Protein AF-X1KUU1-F1 (afdb_monomer_lite)

Radius of gyration: 21.0 Å; chains: 1; bounding box: 51×32×47 Å

Foldseek 3Di:
DQLVVLVVVLVQLLDQPRHVVQVVCVVVVHHGDNQCPDPVRNVVSVVVSVCVSCVVVVVVVVVVVVVPDDCVVVVVVVVVVD

pLDDT: mean 88.07, std 12.09, range [56.88, 97.12]

Sequence (82 aa):
FIPTAASILWRFMYNYDIGVINNFLSLFNIPRILFLASPKYALFSVIFTDIWAWTPWMFLILLAGIEGLDKEPMEAAWEELL

Structure (mmCIF, N/CA/C/O backbone):
data_AF-X1KUU1-F1
#
_entry.id   AF-X1KUU1-F1
#
loop_
_atom_site.group_PDB
_atom_site.id
_atom_site.type_symbol
_atom_site.label_atom_id
_atom_site.label_alt_id
_atom_site.label_comp_id
_atom_site.label_asym_id
_atom_site.label_entity_id
_atom_site.label_seq_id
_atom_site.pdbx_PDB_ins_code
_atom_site.Cartn_x
_atom_site.Cartn_y
_atom_site.Cartn_z
_atom_site.occupancy
_atom_site.B_iso_or_equiv
_atom_site.auth_seq_id
_atom_site.auth_comp_id
_atom_site.auth_asym_id
_atom_site.auth_atom_id
_atom_site.pdbx_PDB_model_num
ATOM 1 N N . PHE A 1 1 ? -0.129 15.969 5.605 1.00 60.12 1 PHE A N 1
ATOM 2 C CA . PHE A 1 1 ? 1.268 15.510 5.782 1.00 60.12 1 PHE A CA 1
ATOM 3 C C . PHE A 1 1 ? 1.401 13.988 5.805 1.00 60.12 1 PHE A C 1
ATOM 5 O O . PHE A 1 1 ? 2.244 13.476 5.080 1.00 60.12 1 PHE A O 1
ATOM 12 N N . ILE A 1 2 ? 0.566 13.260 6.561 1.00 72.12 2 ILE A N 1
ATOM 13 C CA . ILE A 1 2 ? 0.656 11.790 6.692 1.00 72.12 2 ILE A CA 1
ATOM 14 C C . ILE A 1 2 ? 0.512 11.044 5.343 1.00 72.12 2 ILE A C 1
ATOM 16 O O . ILE A 1 2 ? 1.385 10.228 5.045 1.00 72.12 2 ILE A O 1
ATOM 20 N N . PRO A 1 3 ? -0.461 11.371 4.460 1.00 74.50 3 PRO A N 1
ATOM 21 C CA . PRO A 1 3 ? -0.576 10.687 3.166 1.00 74.50 3 PRO A CA 1
ATOM 22 C C . PRO A 1 3 ? 0.625 10.946 2.247 1.00 74.50 3 PRO A C 1
ATOM 24 O O . PRO A 1 3 ? 1.092 10.057 1.548 1.00 74.50 3 PRO A O 1
ATOM 27 N N . THR A 1 4 ? 1.190 12.157 2.289 1.00 82.88 4 THR A N 1
ATOM 28 C CA . THR A 1 4 ? 2.348 12.538 1.468 1.00 82.88 4 THR A CA 1
ATOM 29 C C . THR A 1 4 ? 3.600 11.749 1.850 1.00 82.88 4 THR A C 1
ATOM 31 O O . THR A 1 4 ? 4.310 11.261 0.973 1.00 82.88 4 THR A O 1
ATOM 34 N N . ALA A 1 5 ? 3.861 11.594 3.151 1.00 87.50 5 ALA A N 1
ATOM 35 C CA . ALA A 1 5 ? 4.995 10.814 3.641 1.00 87.50 5 ALA A CA 1
ATOM 36 C C . ALA A 1 5 ? 4.846 9.321 3.296 1.00 87.50 5 ALA A C 1
ATOM 38 O O . ALA A 1 5 ? 5.802 8.705 2.819 1.00 87.50 5 ALA A O 1
ATOM 39 N N . ALA A 1 6 ? 3.639 8.764 3.456 1.00 88.56 6 ALA A N 1
ATOM 40 C CA . ALA A 1 6 ? 3.335 7.387 3.073 1.00 88.56 6 ALA A CA 1
ATOM 41 C C . ALA A 1 6 ? 3.569 7.146 1.571 1.00 88.56 6 ALA A C 1
ATOM 43 O O . ALA A 1 6 ? 4.233 6.177 1.203 1.00 88.56 6 ALA A O 1
ATOM 44 N N . SER A 1 7 ? 3.121 8.057 0.702 1.00 87.88 7 SER A N 1
ATOM 45 C CA . SER A 1 7 ? 3.332 7.945 -0.748 1.00 87.88 7 SER A CA 1
ATOM 46 C C . SER A 1 7 ? 4.811 7.954 -1.142 1.00 87.88 7 SER A C 1
ATOM 48 O O . SER A 1 7 ? 5.208 7.233 -2.057 1.00 87.88 7 SER A O 1
ATOM 50 N N . ILE A 1 8 ? 5.650 8.730 -0.448 1.00 92.88 8 ILE A N 1
ATOM 51 C CA . ILE A 1 8 ? 7.101 8.736 -0.687 1.00 92.88 8 ILE A CA 1
ATOM 52 C C . ILE A 1 8 ? 7.717 7.393 -0.279 1.00 92.88 8 ILE A C 1
ATOM 54 O O . ILE A 1 8 ? 8.483 6.822 -1.056 1.00 92.88 8 ILE A O 1
ATOM 58 N N . LEU A 1 9 ? 7.357 6.865 0.895 1.00 94.50 9 LEU A N 1
ATOM 59 C CA . LEU A 1 9 ? 7.825 5.557 1.360 1.00 94.50 9 LEU A CA 1
ATOM 60 C C . LEU A 1 9 ? 7.452 4.449 0.363 1.00 94.50 9 LEU A C 1
ATOM 62 O O . LEU A 1 9 ? 8.319 3.706 -0.097 1.00 94.50 9 LEU A O 1
ATOM 66 N N . TRP A 1 10 ? 6.181 4.388 -0.036 1.00 95.25 10 TRP A N 1
ATOM 67 C CA . TRP A 1 10 ? 5.695 3.402 -1.002 1.00 95.25 10 TRP A CA 1
ATOM 68 C C . TRP A 1 10 ? 6.346 3.555 -2.377 1.00 95.25 10 TRP A C 1
ATOM 70 O O . TRP A 1 10 ? 6.670 2.555 -3.015 1.00 95.25 10 TRP A O 1
ATOM 80 N N . ARG A 1 11 ? 6.644 4.783 -2.818 1.00 93.94 11 ARG A N 1
ATOM 81 C CA . ARG A 1 11 ? 7.411 5.019 -4.050 1.00 93.94 11 ARG A CA 1
ATOM 82 C C . ARG A 1 11 ? 8.809 4.397 -3.995 1.00 93.94 11 ARG A C 1
ATOM 84 O O . ARG A 1 11 ? 9.256 3.857 -5.006 1.00 93.94 11 ARG A O 1
ATOM 91 N N . PHE A 1 12 ? 9.490 4.444 -2.849 1.00 95.81 12 PHE A N 1
ATOM 92 C CA . PHE A 1 12 ? 10.765 3.739 -2.670 1.00 95.81 12 PHE A CA 1
ATOM 93 C C . PHE A 1 12 ? 10.578 2.219 -2.663 1.00 95.81 12 PHE A C 1
ATOM 95 O O . PHE A 1 12 ? 11.342 1.507 -3.312 1.00 95.81 12 PHE A O 1
ATOM 102 N N . MET A 1 13 ? 9.539 1.713 -1.994 1.00 96.94 13 MET A N 1
ATOM 103 C CA . MET A 1 13 ? 9.250 0.274 -1.943 1.00 96.94 13 MET A CA 1
ATOM 104 C C . MET A 1 13 ? 8.914 -0.323 -3.319 1.00 96.94 13 MET A C 1
ATOM 106 O O . MET A 1 13 ? 9.338 -1.441 -3.615 1.00 96.94 13 MET A O 1
ATOM 110 N N . TYR A 1 14 ? 8.199 0.429 -4.159 1.00 97.12 14 TYR A N 1
ATOM 111 C CA . TYR A 1 14 ? 7.839 0.067 -5.534 1.00 97.12 14 TYR A CA 1
ATOM 112 C C . TYR A 1 14 ? 8.961 0.269 -6.557 1.00 97.12 14 TYR A C 1
ATOM 114 O O . TYR A 1 14 ? 8.753 0.004 -7.744 1.00 97.12 14 TYR A O 1
ATOM 122 N N . ASN A 1 15 ? 10.134 0.756 -6.142 1.00 96.62 15 ASN A N 1
ATOM 123 C CA . ASN A 1 15 ? 11.247 0.952 -7.061 1.00 96.62 15 ASN A CA 1
ATOM 124 C C . ASN A 1 15 ? 11.603 -0.369 -7.776 1.00 96.62 15 ASN A C 1
ATOM 126 O O . ASN A 1 15 ? 11.591 -1.449 -7.183 1.00 96.62 15 ASN A O 1
ATOM 130 N N . TYR A 1 16 ? 11.890 -0.279 -9.075 1.00 95.50 16 TYR A N 1
ATOM 131 C CA . TYR A 1 16 ? 12.151 -1.453 -9.903 1.00 95.50 16 TYR A CA 1
ATOM 132 C C . TYR A 1 16 ? 13.472 -2.147 -9.547 1.00 95.50 16 TYR A C 1
ATOM 134 O O . TYR A 1 16 ? 13.525 -3.374 -9.478 1.00 95.50 16 TYR A O 1
ATOM 142 N N . ASP A 1 17 ? 14.522 -1.368 -9.284 1.00 92.81 17 ASP A N 1
ATOM 143 C CA . ASP A 1 17 ? 15.886 -1.875 -9.135 1.00 92.81 17 ASP A CA 1
ATOM 144 C C . ASP A 1 17 ? 16.255 -2.211 -7.693 1.00 92.81 17 ASP A C 1
ATOM 146 O O . ASP A 1 17 ? 16.874 -3.245 -7.443 1.00 92.81 17 ASP A O 1
ATOM 150 N N . ILE A 1 18 ? 15.874 -1.334 -6.761 1.00 93.50 18 ILE A N 1
ATOM 151 C CA . ILE A 1 18 ? 16.271 -1.393 -5.345 1.00 93.50 18 ILE A CA 1
ATOM 152 C C . ILE A 1 18 ? 15.080 -1.529 -4.385 1.00 93.50 18 ILE A C 1
ATOM 154 O O . ILE A 1 18 ? 15.263 -1.534 -3.169 1.00 93.50 18 ILE A O 1
ATOM 158 N N . GLY A 1 19 ? 13.853 -1.616 -4.907 1.00 95.06 19 GLY A N 1
ATOM 159 C CA . GLY A 1 19 ? 12.640 -1.659 -4.093 1.00 95.06 19 GLY A CA 1
ATOM 160 C C . GLY A 1 19 ? 12.459 -2.990 -3.366 1.00 95.06 19 GLY A C 1
ATOM 161 O O . GLY A 1 19 ? 12.631 -4.068 -3.941 1.00 95.06 19 GLY A O 1
ATOM 162 N N . VAL A 1 20 ? 12.048 -2.923 -2.097 1.00 96.88 20 VAL A N 1
ATOM 163 C CA . VAL A 1 20 ? 11.851 -4.111 -1.249 1.00 96.88 20 VAL A CA 1
ATOM 164 C C . VAL A 1 20 ? 10.806 -5.078 -1.812 1.00 96.88 20 VAL A C 1
ATOM 166 O O . VAL A 1 20 ? 10.963 -6.285 -1.668 1.00 96.88 20 VAL A O 1
ATOM 169 N N . ILE A 1 21 ? 9.779 -4.578 -2.506 1.00 96.81 21 ILE A N 1
ATOM 170 C CA . ILE A 1 21 ? 8.701 -5.416 -3.051 1.00 96.81 21 ILE A CA 1
ATOM 171 C C . ILE A 1 21 ? 9.227 -6.272 -4.205 1.00 96.81 21 ILE A C 1
ATOM 173 O O . ILE A 1 21 ? 8.997 -7.476 -4.236 1.00 96.81 21 ILE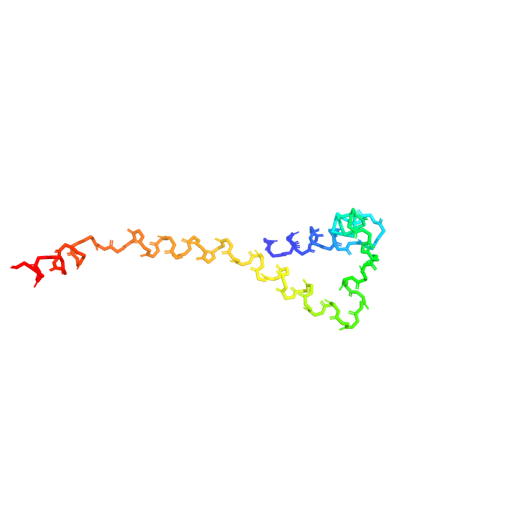 A O 1
ATOM 177 N N . ASN A 1 22 ? 9.988 -5.678 -5.126 1.00 97.06 22 ASN A N 1
ATOM 178 C CA . ASN A 1 22 ? 10.605 -6.419 -6.227 1.00 97.06 22 ASN A CA 1
ATOM 179 C C . ASN A 1 22 ? 11.677 -7.397 -5.736 1.00 97.06 22 ASN A C 1
ATOM 181 O O . ASN A 1 22 ? 11.762 -8.517 -6.239 1.00 97.06 22 ASN A O 1
ATOM 185 N N . ASN A 1 23 ? 12.452 -7.009 -4.721 1.00 96.06 23 ASN A N 1
ATOM 186 C CA . ASN A 1 23 ? 13.399 -7.917 -4.078 1.00 96.06 23 ASN A CA 1
ATOM 187 C C . ASN A 1 23 ? 12.675 -9.106 -3.434 1.00 96.06 23 ASN A C 1
ATOM 189 O O . ASN A 1 23 ? 13.090 -10.245 -3.630 1.00 96.06 23 ASN A O 1
ATOM 193 N N . PHE A 1 24 ? 11.555 -8.873 -2.750 1.00 96.81 24 PHE A N 1
ATOM 194 C CA . PHE A 1 24 ? 10.744 -9.944 -2.179 1.00 96.81 24 PHE A CA 1
ATOM 195 C C . PHE A 1 24 ? 10.171 -10.879 -3.254 1.00 96.81 24 PHE A C 1
ATOM 197 O O . PHE A 1 24 ? 10.284 -12.092 -3.122 1.00 96.81 24 PHE A O 1
ATOM 204 N N . LEU A 1 25 ? 9.639 -10.341 -4.357 1.00 95.81 25 LEU A N 1
ATOM 205 C CA . LEU A 1 25 ? 9.168 -11.138 -5.500 1.00 95.81 25 LEU A CA 1
ATOM 206 C C . LEU A 1 25 ? 10.274 -12.017 -6.105 1.00 95.81 25 LEU A C 1
ATOM 208 O O . LEU A 1 25 ? 10.022 -13.168 -6.467 1.00 95.81 25 LEU A O 1
ATOM 212 N N . SER A 1 26 ? 11.506 -11.506 -6.166 1.00 94.12 26 SER A N 1
ATOM 213 C CA . SER A 1 26 ? 12.641 -12.263 -6.699 1.00 94.12 26 SER A CA 1
ATOM 214 C C . SER A 1 26 ? 12.988 -13.510 -5.877 1.00 94.12 26 SER A C 1
ATOM 216 O O . SER A 1 26 ? 13.468 -14.483 -6.454 1.00 94.12 26 SER A O 1
ATOM 218 N N . LEU A 1 27 ? 12.670 -13.533 -4.573 1.00 95.69 27 LEU A N 1
ATOM 219 C CA . LEU A 1 27 ? 12.848 -14.717 -3.716 1.00 95.69 27 LEU A CA 1
ATOM 220 C C . LEU A 1 27 ? 11.980 -15.901 -4.165 1.00 95.69 27 LEU A C 1
ATOM 222 O O . LEU A 1 27 ? 12.307 -17.047 -3.879 1.00 95.69 27 LEU A O 1
ATOM 226 N N . PHE A 1 28 ? 10.892 -15.620 -4.881 1.00 96.56 28 PHE A N 1
ATOM 227 C CA . PHE A 1 28 ? 9.968 -16.610 -5.434 1.00 96.56 28 PHE A CA 1
ATOM 228 C C . PHE A 1 28 ? 10.152 -16.794 -6.948 1.00 96.56 28 PHE A C 1
ATOM 230 O O . PHE A 1 28 ? 9.248 -17.288 -7.619 1.00 96.56 28 PHE A O 1
ATOM 237 N N . ASN A 1 29 ? 11.289 -16.359 -7.507 1.00 94.88 29 ASN A N 1
ATOM 238 C CA . ASN A 1 29 ? 11.577 -16.374 -8.947 1.00 94.88 29 ASN A CA 1
ATOM 239 C C . ASN A 1 29 ? 10.549 -15.604 -9.806 1.00 94.88 29 ASN A C 1
ATOM 241 O O . ASN A 1 29 ? 10.444 -15.837 -11.012 1.00 94.88 29 ASN A O 1
ATOM 245 N N . ILE A 1 30 ? 9.807 -14.661 -9.217 1.00 95.31 30 ILE A N 1
ATOM 246 C CA . ILE A 1 30 ? 8.859 -13.820 -9.953 1.00 95.31 30 ILE A CA 1
ATOM 247 C C . ILE A 1 30 ? 9.637 -12.673 -10.625 1.00 95.31 30 ILE A C 1
ATOM 249 O O . ILE A 1 30 ? 10.429 -12.002 -9.953 1.00 95.31 30 ILE A O 1
ATOM 253 N N . PRO A 1 31 ? 9.429 -12.409 -11.932 1.00 94.12 31 PRO A N 1
ATOM 254 C CA . PRO A 1 31 ? 10.049 -11.276 -12.609 1.00 94.12 31 PRO A CA 1
ATOM 255 C C . PRO A 1 31 ? 9.698 -9.947 -11.941 1.00 94.12 31 PRO A C 1
ATOM 257 O O . PRO A 1 31 ? 8.577 -9.744 -11.473 1.00 94.12 31 PRO A O 1
ATOM 260 N N . ARG A 1 32 ? 10.653 -9.015 -11.942 1.00 94.94 32 ARG A N 1
ATOM 261 C CA . ARG A 1 32 ? 10.447 -7.670 -11.396 1.00 94.94 32 ARG A CA 1
ATOM 262 C C . ARG A 1 32 ? 9.318 -6.953 -12.137 1.00 94.94 32 ARG A C 1
ATOM 264 O O . ARG A 1 32 ? 9.187 -7.054 -13.357 1.00 94.94 32 ARG A O 1
ATOM 271 N N . ILE A 1 33 ? 8.524 -6.193 -11.394 1.00 95.81 33 ILE A N 1
ATOM 272 C CA . ILE A 1 33 ? 7.346 -5.484 -11.884 1.00 95.81 33 ILE A CA 1
ATOM 273 C C . ILE A 1 33 ? 7.599 -3.978 -11.834 1.00 95.81 33 ILE A C 1
ATOM 275 O O .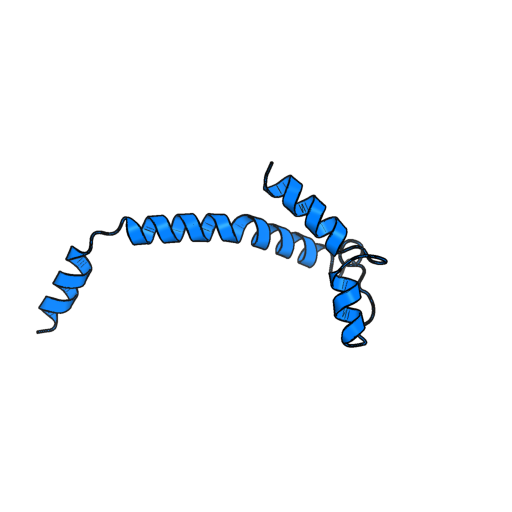 ILE A 1 33 ? 8.015 -3.410 -10.821 1.00 95.81 33 ILE A O 1
ATOM 279 N N . LEU A 1 34 ? 7.290 -3.309 -12.944 1.00 96.44 34 LEU A N 1
ATOM 280 C CA . LEU A 1 34 ? 7.245 -1.853 -13.051 1.00 96.44 34 LEU A CA 1
ATOM 281 C C . LEU A 1 34 ? 5.944 -1.325 -12.428 1.00 96.44 34 LEU A C 1
ATOM 283 O O . LEU A 1 34 ? 5.044 -0.888 -13.142 1.00 96.44 34 LEU A O 1
ATOM 287 N N . PHE A 1 35 ? 5.833 -1.385 -11.101 1.00 96.19 35 PHE A N 1
ATOM 288 C CA . PHE A 1 35 ? 4.599 -1.071 -10.370 1.00 96.19 35 PHE A CA 1
ATOM 289 C C . PHE A 1 35 ? 4.003 0.290 -10.726 1.00 96.19 35 PHE A C 1
ATOM 291 O O . PHE A 1 35 ? 2.816 0.364 -10.986 1.00 96.19 35 PHE A O 1
ATOM 298 N N . LEU A 1 36 ? 4.819 1.345 -10.806 1.00 94.25 36 LEU A N 1
ATOM 299 C CA . LEU A 1 36 ? 4.336 2.710 -11.058 1.00 94.25 36 LEU A CA 1
ATOM 300 C C . LEU A 1 36 ? 4.324 3.118 -12.540 1.00 94.25 36 LEU A C 1
ATOM 302 O O . LEU A 1 36 ? 3.745 4.145 -12.875 1.00 94.25 36 LEU A O 1
ATOM 306 N N . ALA A 1 37 ? 4.971 2.348 -13.419 1.00 94.44 37 ALA A N 1
ATOM 307 C CA . ALA A 1 37 ? 5.141 2.699 -14.835 1.00 94.44 37 ALA A CA 1
ATOM 308 C C . ALA A 1 37 ? 4.399 1.754 -15.794 1.00 94.44 37 ALA A C 1
ATOM 310 O O . ALA A 1 37 ? 4.206 2.083 -16.962 1.00 94.4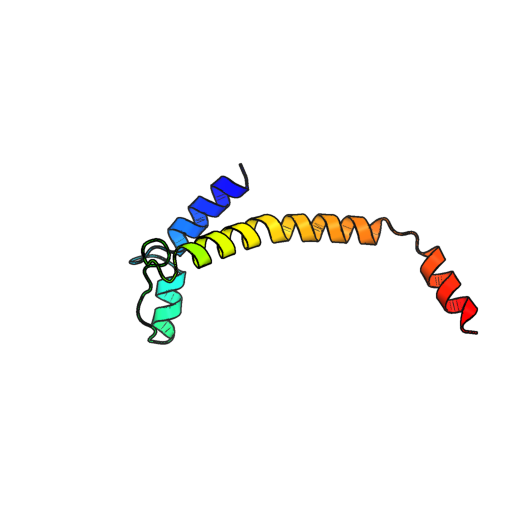4 37 ALA A O 1
ATOM 311 N N . SER A 1 38 ? 3.972 0.578 -15.328 1.00 95.19 38 SER A N 1
ATOM 312 C CA . SER A 1 38 ? 3.195 -0.358 -16.136 1.00 95.19 38 SER A CA 1
ATOM 313 C C . SER A 1 38 ? 1.712 0.024 -16.138 1.00 95.19 38 SER A C 1
ATOM 315 O O . SER A 1 38 ? 1.122 0.095 -15.060 1.00 95.19 38 SER A O 1
ATOM 317 N N . PRO A 1 39 ? 1.052 0.141 -17.306 1.00 92.88 39 PRO A N 1
ATOM 318 C CA . PRO A 1 39 ? -0.389 0.399 -17.386 1.00 92.88 39 PRO A CA 1
ATOM 319 C C . PRO A 1 39 ? -1.249 -0.637 -16.648 1.00 92.88 39 PRO A C 1
ATOM 321 O O . PRO A 1 39 ? -2.339 -0.323 -16.186 1.00 92.88 39 PRO A O 1
ATOM 324 N N . LYS A 1 40 ? -0.747 -1.872 -16.510 1.00 95.25 40 LYS A N 1
ATOM 325 C CA . LYS A 1 40 ? -1.440 -2.965 -15.819 1.00 95.25 40 LYS A CA 1
ATOM 326 C C . LYS A 1 40 ? -1.408 -2.823 -14.292 1.00 95.25 40 LYS A C 1
ATOM 328 O O . LYS A 1 40 ? -2.340 -3.268 -13.632 1.00 95.25 40 LYS A O 1
ATOM 333 N N . TYR A 1 41 ? -0.341 -2.246 -13.736 1.00 95.88 41 TYR A N 1
ATOM 334 C CA . TYR A 1 41 ? -0.083 -2.247 -12.289 1.00 95.88 41 TYR A CA 1
ATOM 335 C C . TYR A 1 41 ? -0.147 -0.855 -11.652 1.00 95.88 41 TYR A C 1
ATOM 337 O O . TYR A 1 41 ? -0.473 -0.766 -10.474 1.00 95.88 41 TYR A O 1
ATOM 345 N N . ALA A 1 42 ? 0.072 0.218 -12.418 1.00 95.56 42 ALA A N 1
ATOM 346 C CA . ALA A 1 42 ? 0.158 1.588 -11.908 1.00 95.56 42 ALA A CA 1
ATOM 347 C C . ALA A 1 42 ? -1.068 2.003 -11.098 1.00 95.56 42 ALA A C 1
ATOM 349 O O . ALA A 1 42 ? -0.932 2.432 -9.952 1.00 95.56 42 ALA A O 1
ATOM 350 N N . LEU A 1 43 ? -2.267 1.821 -11.659 1.00 95.81 43 LEU A N 1
ATOM 351 C CA . LEU A 1 43 ? -3.499 2.190 -10.968 1.00 95.81 43 LEU A CA 1
ATOM 352 C C . LEU A 1 43 ? -3.685 1.376 -9.681 1.00 95.81 43 LEU A C 1
ATOM 354 O O . LEU A 1 43 ? -3.982 1.941 -8.633 1.00 95.81 43 LEU A O 1
ATOM 358 N N . PHE A 1 44 ? -3.453 0.064 -9.746 1.00 96.25 44 PHE A N 1
ATOM 359 C CA . PHE A 1 44 ? -3.577 -0.814 -8.585 1.00 96.25 44 PHE A CA 1
ATOM 360 C C . PHE A 1 44 ? -2.583 -0.446 -7.477 1.00 96.25 44 PHE A C 1
ATOM 362 O O . PHE A 1 44 ? -2.969 -0.365 -6.316 1.00 96.25 44 PHE A O 1
ATOM 369 N N . SER A 1 45 ? -1.324 -0.165 -7.823 1.00 95.75 45 SER A N 1
ATOM 370 C CA . SER A 1 45 ? -0.295 0.244 -6.863 1.00 95.75 45 SER A CA 1
ATOM 371 C C . SER A 1 45 ? -0.652 1.540 -6.140 1.00 95.75 45 SER A C 1
ATOM 373 O O . SER A 1 45 ? -0.436 1.637 -4.933 1.00 95.75 45 SER A O 1
ATOM 375 N N . VAL A 1 46 ? -1.225 2.514 -6.854 1.00 93.94 46 VAL A N 1
ATOM 376 C CA . VAL A 1 46 ? -1.677 3.781 -6.261 1.00 93.94 46 VAL A CA 1
ATOM 377 C C . VAL A 1 46 ? -2.880 3.560 -5.345 1.00 93.94 46 VAL A C 1
ATOM 379 O O . VAL A 1 46 ? -2.851 4.015 -4.204 1.00 93.94 46 VAL A O 1
ATOM 382 N N . ILE A 1 47 ? -3.897 2.821 -5.805 1.00 95.06 47 ILE A N 1
ATOM 383 C CA . ILE A 1 47 ? -5.086 2.492 -4.998 1.00 95.06 47 ILE A CA 1
ATOM 384 C C . ILE A 1 47 ? -4.680 1.755 -3.719 1.00 95.06 47 ILE A C 1
ATOM 386 O O . ILE A 1 47 ? -5.144 2.092 -2.634 1.00 95.06 47 ILE A O 1
ATOM 390 N N . PHE A 1 48 ? -3.785 0.773 -3.832 1.00 95.69 48 PHE A N 1
ATOM 391 C CA . PHE A 1 48 ? -3.311 0.006 -2.687 1.00 95.69 48 PHE A CA 1
ATOM 392 C C . PHE A 1 48 ? -2.627 0.901 -1.647 1.00 95.69 48 PHE A C 1
ATOM 394 O O . PHE A 1 48 ? -2.922 0.808 -0.457 1.00 95.69 48 PHE A O 1
ATOM 401 N N . THR A 1 49 ? -1.732 1.787 -2.091 1.00 94.62 49 THR A N 1
ATOM 402 C CA . THR A 1 49 ? -1.041 2.728 -1.201 1.00 94.62 49 THR A CA 1
ATOM 403 C C . THR A 1 49 ? -2.011 3.688 -0.516 1.00 94.62 49 THR A C 1
ATOM 405 O O . THR A 1 49 ? -1.833 3.962 0.670 1.00 94.62 49 THR A O 1
ATOM 408 N N . ASP A 1 50 ? -3.038 4.163 -1.223 1.00 93.06 50 ASP A N 1
ATOM 409 C CA . ASP A 1 50 ? -4.057 5.045 -0.647 1.00 93.06 50 ASP A CA 1
ATOM 410 C C . ASP A 1 50 ? -4.879 4.322 0.430 1.00 93.06 50 ASP A C 1
ATOM 412 O O . ASP A 1 50 ? -4.932 4.771 1.576 1.00 93.06 50 ASP A O 1
ATOM 416 N N . ILE A 1 51 ? -5.409 3.134 0.119 1.00 94.38 51 ILE A N 1
ATOM 417 C CA . ILE A 1 51 ? -6.147 2.308 1.087 1.00 94.38 51 ILE A CA 1
ATOM 418 C C . ILE A 1 51 ? -5.287 2.036 2.325 1.00 94.38 51 ILE A C 1
ATOM 420 O O . ILE A 1 51 ? -5.747 2.220 3.455 1.00 94.38 51 ILE A O 1
ATOM 424 N N . TRP A 1 52 ? -4.028 1.639 2.132 1.00 94.06 52 TRP A N 1
ATOM 425 C CA . TRP A 1 52 ? -3.113 1.354 3.233 1.00 94.06 52 TRP A CA 1
ATOM 426 C C . TRP A 1 52 ? -2.871 2.579 4.124 1.00 94.06 52 TRP A C 1
ATOM 428 O O . TRP A 1 52 ? -2.828 2.442 5.345 1.00 94.06 52 TRP A O 1
ATOM 438 N N . ALA A 1 53 ? -2.762 3.777 3.545 1.00 92.62 53 ALA A N 1
ATOM 439 C CA . ALA A 1 53 ? -2.531 5.003 4.306 1.00 92.62 53 ALA A CA 1
ATOM 440 C C . ALA A 1 53 ? -3.733 5.400 5.184 1.00 92.62 53 ALA A C 1
ATOM 442 O O . ALA A 1 53 ? -3.538 5.926 6.281 1.00 92.62 53 ALA A O 1
ATOM 443 N N . TRP A 1 54 ? -4.962 5.137 4.730 1.00 90.75 54 TRP A N 1
ATOM 444 C CA . TRP A 1 54 ? -6.187 5.495 5.458 1.00 90.75 54 TRP A CA 1
ATOM 445 C C . TRP A 1 54 ? -6.672 4.423 6.432 1.00 90.75 54 TRP A C 1
ATOM 447 O O . TRP A 1 54 ? -7.334 4.743 7.421 1.00 90.75 54 TRP A O 1
ATOM 457 N N . THR A 1 55 ? -6.328 3.161 6.183 1.00 94.25 55 THR A N 1
ATOM 458 C CA . THR A 1 55 ? -6.817 2.021 6.968 1.00 94.25 55 THR A CA 1
ATOM 459 C C . THR A 1 55 ? -6.568 2.178 8.478 1.00 94.25 55 THR A C 1
ATOM 461 O O . THR A 1 55 ? -7.536 2.065 9.230 1.00 94.25 55 THR A O 1
ATOM 464 N N . PRO A 1 56 ? -5.355 2.519 8.968 1.00 92.75 56 PRO A N 1
ATOM 465 C CA . PRO A 1 56 ? -5.111 2.656 10.407 1.00 92.75 56 PRO A CA 1
ATOM 466 C C . PRO A 1 56 ? -5.997 3.712 11.075 1.00 92.75 56 PRO A C 1
ATOM 468 O O . PRO A 1 56 ? -6.475 3.506 12.185 1.00 92.75 56 PRO A O 1
ATOM 471 N N . TRP A 1 57 ? -6.258 4.825 10.387 1.00 92.00 57 TRP A N 1
ATOM 472 C CA . TRP A 1 57 ? -7.129 5.884 10.893 1.00 92.00 57 TRP A CA 1
ATOM 473 C C . TRP A 1 57 ? -8.583 5.418 11.018 1.00 92.00 57 TRP A C 1
ATOM 475 O O . TRP A 1 57 ? -9.218 5.647 12.046 1.00 92.00 57 TRP A O 1
ATOM 485 N N . MET A 1 58 ? -9.091 4.703 10.010 1.00 94.19 58 MET A N 1
ATOM 486 C CA . MET A 1 58 ? -10.445 4.140 10.057 1.00 94.19 58 MET A CA 1
ATOM 487 C C . MET A 1 58 ? -10.596 3.113 11.179 1.00 94.19 58 MET A C 1
ATOM 489 O O . MET A 1 58 ? -11.603 3.129 11.879 1.00 94.19 58 MET A O 1
ATOM 493 N N . PHE A 1 59 ? -9.582 2.274 11.413 1.00 95.50 59 PHE A N 1
ATOM 494 C CA . PHE A 1 59 ? -9.579 1.347 12.547 1.00 95.50 59 PHE A CA 1
ATOM 495 C C . PHE A 1 59 ? -9.675 2.068 13.895 1.00 95.50 59 PHE A C 1
ATOM 497 O O . PHE A 1 59 ? -10.426 1.621 14.755 1.00 95.50 59 PHE A O 1
ATOM 504 N N . LEU A 1 60 ? -8.972 3.191 14.076 1.00 94.94 60 LEU A N 1
ATOM 505 C CA . LEU A 1 60 ? -9.057 3.979 15.310 1.00 94.94 60 LEU A CA 1
ATOM 506 C C . LEU A 1 60 ? -10.442 4.606 15.503 1.00 94.94 60 LEU A C 1
ATOM 508 O O . LEU A 1 60 ? -10.956 4.597 16.616 1.00 94.94 60 LEU A O 1
ATOM 512 N N . ILE A 1 61 ? -11.064 5.109 14.432 1.00 94.00 61 ILE A N 1
ATOM 513 C CA . ILE A 1 61 ? -12.436 5.636 14.492 1.00 94.00 61 ILE A CA 1
ATOM 514 C C . ILE A 1 61 ? -13.422 4.529 14.863 1.00 94.00 61 ILE A C 1
ATOM 516 O O . ILE A 1 61 ? -14.272 4.735 15.725 1.00 94.00 61 ILE A O 1
ATOM 520 N N . LEU A 1 62 ? -13.312 3.361 14.229 1.00 94.81 62 LEU A N 1
ATOM 521 C CA . LEU A 1 62 ? -14.176 2.221 14.528 1.00 94.81 62 LEU A CA 1
ATOM 522 C C . LEU A 1 62 ? -13.984 1.743 15.968 1.00 94.81 62 LEU A C 1
ATOM 524 O O . LEU A 1 62 ? -14.970 1.488 16.651 1.00 94.81 62 LEU A O 1
ATOM 528 N N . LEU A 1 63 ? -12.739 1.677 16.445 1.00 94.75 63 LEU A N 1
ATOM 529 C CA . LEU A 1 63 ? -12.434 1.318 17.827 1.00 94.75 63 LEU A CA 1
ATOM 530 C C . LEU A 1 63 ? -13.046 2.319 18.812 1.00 94.75 63 LEU A C 1
ATOM 532 O O . LEU A 1 63 ? -13.750 1.902 19.722 1.00 94.75 63 LEU A O 1
ATOM 536 N N . ALA A 1 64 ? -12.858 3.621 18.591 1.00 93.50 64 ALA A N 1
ATOM 537 C CA . ALA A 1 64 ? -13.460 4.658 19.429 1.00 93.50 64 ALA A CA 1
ATOM 538 C C . ALA A 1 64 ? -14.997 4.611 19.394 1.00 93.50 64 ALA A C 1
ATOM 540 O O . ALA A 1 64 ? -15.651 4.832 20.410 1.00 93.50 64 ALA A O 1
ATOM 541 N N . GLY A 1 65 ? -15.578 4.293 18.233 1.00 91.31 65 GLY A N 1
ATOM 542 C CA . GLY A 1 65 ? -17.014 4.080 18.086 1.00 91.31 65 GLY A CA 1
ATOM 543 C C . GLY A 1 65 ? -17.515 2.892 18.905 1.00 91.31 65 GLY A C 1
ATOM 544 O O . GLY A 1 65 ? -18.556 3.004 19.537 1.00 91.31 65 GLY A O 1
ATOM 545 N N . ILE A 1 66 ? -16.767 1.785 18.933 1.00 90.19 66 ILE A N 1
ATOM 546 C CA . ILE A 1 66 ? -17.096 0.598 19.735 1.00 90.19 66 ILE A CA 1
ATOM 547 C C . ILE A 1 66 ? -16.916 0.878 21.232 1.00 90.19 66 ILE A C 1
ATOM 549 O O . ILE A 1 66 ? -17.778 0.508 22.021 1.00 90.19 66 ILE A O 1
ATOM 553 N N . GLU A 1 67 ? -15.830 1.542 21.633 1.00 88.06 67 GLU A N 1
ATOM 554 C CA . GLU A 1 67 ? -15.574 1.906 23.035 1.00 88.06 67 GLU A CA 1
ATOM 555 C C . GLU A 1 67 ? -16.594 2.912 23.585 1.00 88.06 67 GLU A C 1
ATOM 557 O O . GLU A 1 67 ? -16.867 2.913 24.783 1.00 88.06 67 GLU A O 1
ATOM 562 N N . GLY A 1 68 ? -17.159 3.758 22.721 1.00 81.88 68 GLY A N 1
ATOM 563 C CA . GLY A 1 68 ? -18.187 4.732 23.082 1.00 81.88 68 GLY A CA 1
ATOM 564 C C . GLY A 1 68 ? -19.606 4.166 23.198 1.00 81.88 68 GLY A C 1
ATOM 565 O O . GLY A 1 68 ? -20.506 4.915 23.576 1.00 81.88 68 GLY A O 1
ATOM 566 N N . LEU A 1 69 ? -19.837 2.891 22.861 1.00 78.06 69 LEU A N 1
ATOM 567 C CA . LEU A 1 69 ? -21.139 2.247 23.049 1.00 78.06 69 LEU A CA 1
ATOM 568 C C . LEU A 1 69 ? -21.328 1.864 24.519 1.00 78.06 69 LEU A C 1
ATOM 570 O O . LEU A 1 69 ? -20.466 1.225 25.124 1.00 78.06 69 LEU A O 1
ATOM 574 N N . ASP A 1 70 ? -22.481 2.229 25.077 1.00 65.56 70 ASP A N 1
ATOM 575 C CA . ASP A 1 70 ? -22.861 1.812 26.422 1.00 65.56 70 ASP A CA 1
ATOM 576 C C . ASP A 1 70 ? -23.047 0.286 26.472 1.00 65.56 70 ASP A C 1
ATOM 578 O O . ASP A 1 70 ? -23.506 -0.326 25.501 1.00 65.56 70 ASP A O 1
ATOM 582 N N . LYS A 1 71 ? -22.674 -0.352 27.586 1.00 63.66 71 LYS A N 1
ATOM 583 C CA . LYS A 1 71 ? -22.752 -1.824 27.718 1.00 63.66 71 LYS A CA 1
ATOM 584 C C . LYS A 1 71 ? -24.170 -2.318 28.013 1.00 63.66 71 LYS A C 1
ATOM 586 O O . LYS A 1 71 ? -24.480 -3.468 27.706 1.00 63.66 71 LYS A O 1
ATOM 591 N N . GLU A 1 72 ? -25.028 -1.446 28.543 1.00 61.91 72 GLU A N 1
ATOM 592 C CA . GLU A 1 72 ? -26.424 -1.745 28.890 1.00 61.91 72 GLU A CA 1
ATOM 593 C C . GLU A 1 72 ? -27.250 -2.377 27.751 1.00 61.91 72 GLU A C 1
ATOM 595 O O . GLU A 1 72 ? -27.899 -3.390 28.003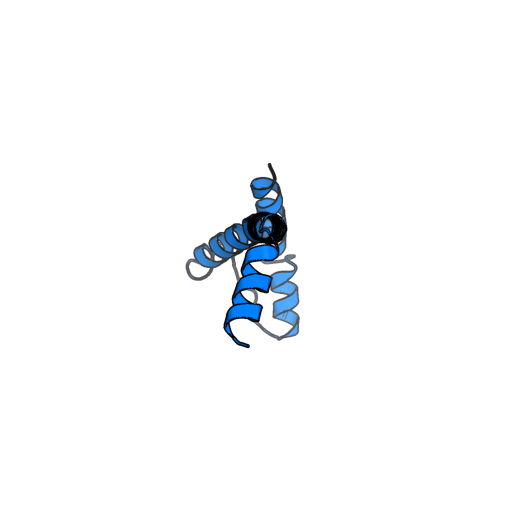 1.00 61.91 72 GLU A O 1
ATOM 600 N N . PRO A 1 73 ? -27.233 -1.893 26.490 1.00 60.97 73 PRO A N 1
ATOM 601 C CA . PRO A 1 73 ? -27.987 -2.536 25.412 1.00 60.97 73 PRO A CA 1
ATOM 602 C C . PRO A 1 73 ? -27.535 -3.971 25.094 1.00 60.97 73 PRO A C 1
ATOM 604 O O . PRO A 1 73 ? -28.348 -4.749 24.598 1.00 60.97 73 PRO A O 1
ATOM 607 N N . MET A 1 74 ? -26.282 -4.358 25.380 1.00 62.94 74 MET A N 1
ATOM 608 C CA . MET A 1 74 ? -25.876 -5.766 25.257 1.00 62.94 74 MET A CA 1
ATOM 609 C C . MET A 1 74 ? -26.387 -6.623 26.418 1.00 62.94 74 MET A C 1
ATOM 611 O O . MET A 1 74 ? -26.738 -7.779 26.196 1.00 62.94 74 MET A O 1
ATOM 615 N N . GLU A 1 75 ? -26.433 -6.081 27.637 1.00 61.66 75 GLU A N 1
ATOM 616 C CA . GLU A 1 75 ? -26.957 -6.797 28.807 1.00 61.66 75 GLU A CA 1
ATOM 617 C C . GLU A 1 75 ? -28.483 -6.959 28.730 1.00 61.66 75 GLU A C 1
ATOM 619 O O . GLU A 1 75 ? -28.987 -8.056 28.959 1.00 61.66 75 GLU A O 1
ATOM 624 N N . ALA A 1 76 ? -29.214 -5.935 28.277 1.00 63.16 76 ALA A N 1
ATOM 625 C CA . ALA A 1 76 ? -30.664 -6.014 28.081 1.00 63.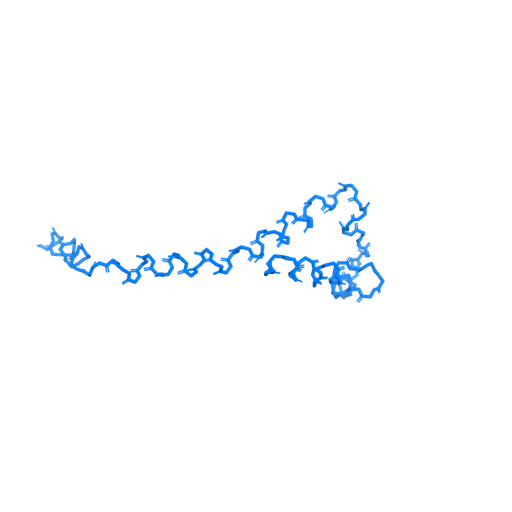16 76 ALA A CA 1
ATOM 626 C C . ALA A 1 76 ? -31.059 -7.031 26.992 1.00 63.16 76 ALA A C 1
ATOM 628 O O . ALA A 1 76 ? -32.013 -7.787 27.159 1.00 63.16 76 ALA A O 1
ATOM 629 N N . ALA A 1 77 ? -30.290 -7.103 25.899 1.00 66.12 77 ALA A N 1
ATOM 630 C CA . ALA A 1 77 ? -30.495 -8.104 24.850 1.00 66.12 77 ALA A CA 1
ATOM 631 C C . ALA A 1 77 ? -30.203 -9.539 25.327 1.00 66.12 77 ALA A C 1
ATOM 633 O O . ALA A 1 77 ? -30.748 -10.497 24.780 1.00 66.12 77 ALA A O 1
ATOM 634 N N . TRP A 1 78 ? -29.334 -9.697 26.329 1.00 69.12 78 TRP A N 1
ATOM 635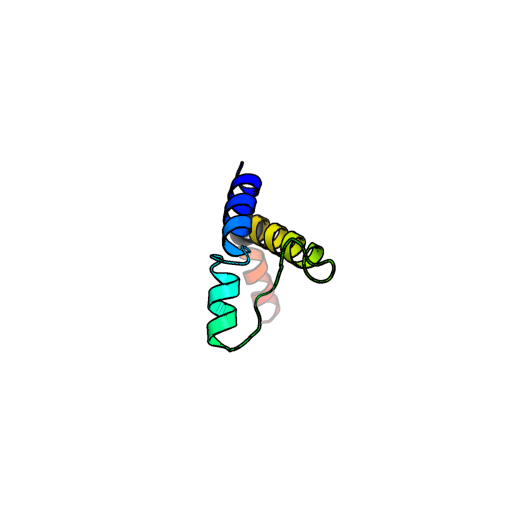 C CA . TRP A 1 78 ? -29.058 -10.991 26.945 1.00 69.12 78 TRP A CA 1
ATOM 636 C C . TRP A 1 78 ? -30.156 -11.402 27.940 1.00 69.12 78 TRP A C 1
ATOM 638 O O . TRP A 1 78 ? -30.497 -12.582 27.997 1.00 69.12 78 TRP A O 1
ATOM 648 N N . GLU A 1 79 ? -30.746 -10.456 28.678 1.00 65.94 79 GLU A N 1
ATOM 649 C CA . GLU A 1 79 ? -31.858 -10.730 29.604 1.00 65.94 79 GLU A CA 1
ATOM 650 C C . GLU A 1 79 ? -33.180 -11.070 28.897 1.00 65.94 79 GLU A C 1
ATOM 652 O O . GLU A 1 79 ? -33.910 -11.923 29.389 1.00 65.94 79 GLU A O 1
ATOM 657 N N . GLU A 1 80 ? -33.479 -10.493 27.726 1.00 67.19 80 GLU A N 1
ATOM 658 C CA . GLU A 1 80 ? -34.686 -10.839 26.942 1.00 67.19 80 GLU A CA 1
ATOM 659 C C . GLU A 1 80 ? -34.698 -12.286 26.399 1.00 67.19 80 GLU A C 1
ATOM 661 O O . GLU A 1 80 ? -35.736 -12.769 25.940 1.00 67.19 80 GLU A O 1
ATOM 666 N N . LEU A 1 81 ? -33.555 -12.983 26.423 1.00 63.66 81 LEU A N 1
ATOM 667 C CA . LEU A 1 81 ? -33.406 -14.373 25.967 1.00 63.66 81 LEU A CA 1
ATOM 668 C C . LEU A 1 81 ? -33.574 -15.423 27.087 1.00 63.66 81 LEU A C 1
ATOM 670 O O . LEU A 1 81 ? -33.510 -16.621 26.784 1.00 63.66 81 LEU A O 1
ATOM 674 N N . LEU A 1 82 ? -33.778 -15.003 28.344 1.00 56.88 82 LEU A N 1
ATOM 675 C CA . LEU A 1 82 ? -34.052 -15.859 29.513 1.00 56.88 82 LEU A CA 1
ATOM 676 C C . LEU A 1 82 ? -35.537 -15.831 29.904 1.00 56.88 82 LEU A C 1
ATOM 678 O O . LEU A 1 82 ? -36.030 -16.905 30.323 1.00 56.88 82 LEU A O 1
#

Secondary structure (DSSP, 8-state):
-HHHHHHHHHHHHT-TTT-HHHHHHHTTTPPP--TTT-TTTHHHHHHHHHHHHHHHHHHHHHHHHHHTS-SHHHHHHHHTT-

InterPro domains:
  IPR035906 MetI-like superfamily [G3DSA:1.10.3720.10] (1-78)
  IPR035906 MetI-like superfamily [SSF161098] (4-78)

Organism: NCBI:txid412755